Protein 6HG7 (pdb70)

Solvent-accessible surface area: 7026 Å² total

Foldseek 3Di:
DDDDDDDDDDDDDDDDDDDDDDDDDDDD/DDDDDDDDDDDDDDDDDDDDDDDDDDDD/DDDDDDDDDDDDDDDDDDDDDDDDDDDD

B-factor: mean 16.68, std 7.78, range [6.63, 56.56]

Structure (mmCIF, N/CA/C/O backbone):
data_6HG7
#
_entry.id   6HG7
#
_cell.length_a   31.970
_cell.length_b   23.640
_cell.length_c   107.939
_cell.angle_alpha   90.000
_cell.angle_beta   92.702
_cell.angle_gamma   90.000
#
_symmetry.space_group_name_H-M   'I 1 2 1'
#
loop_
_entity.id
_entity.type
_entity.pdbx_description
1 polymer 'Collagen alpha-1(II) chain'
2 non-polymer 'SULFATE ION'
3 water water
#
loop_
_atom_site.group_PDB
_atom_site.id
_atom_site.type_symbol
_atom_site.label_atom_id
_atom_site.label_alt_id
_atom_site.label_comp_id
_atom_site.label_asym_id
_atom_site.label_entity_id
_atom_site.label_seq_id
_atom_site.pdbx_PDB_ins_code
_atom_site.Cartn_x
_atom_site.Cartn_y
_atom_site.Cartn_z
_atom_site.occupancy
_atom_site.B_iso_or_equiv
_atom_site.auth_seq_id
_atom_site.auth_comp_id
_atom_site.auth_asym_id
_atom_site.auth_atom_id
_atom_site.pdbx_PDB_model_num
ATOM 7 N N . PRO A 1 2 ? 29.47575 -0.17740 -38.29283 1.000 19.79211 1 PRO A N 1
ATOM 8 C CA . PRO A 1 2 ? 29.19849 -0.91893 -37.06687 1.000 19.29554 1 PRO A CA 1
ATOM 9 C C . PRO A 1 2 ? 27.92092 -0.44530 -36.41016 1.000 15.79199 1 PRO A C 1
ATOM 10 O O . PRO A 1 2 ? 27.47851 0.68894 -36.59738 1.000 15.82214 1 PRO A O 1
ATOM 35 N N . GLY A 1 4 ? 25.46182 1.05625 -33.62074 1.000 12.09621 3 GLY A N 1
ATOM 36 C CA . GLY A 1 4 ? 25.72260 2.13714 -32.72275 1.000 11.31124 3 GLY A CA 1
ATOM 37 C C . GLY A 1 4 ? 26.02500 1.64798 -31.32350 1.000 10.87569 3 GLY A C 1
ATOM 38 O O . GLY A 1 4 ? 25.79280 0.48556 -30.97091 1.000 11.76633 3 GLY A O 1
ATOM 42 N N . PRO A 1 5 ? 26.51998 2.55039 -30.48726 1.000 12.34914 4 PRO A N 1
ATOM 43 C CA . PRO A 1 5 ? 26.73953 2.25199 -29.07741 1.000 13.99427 4 PRO A CA 1
ATOM 44 C C . PRO A 1 5 ? 25.42252 2.01321 -28.34871 1.000 11.73082 4 PRO A C 1
ATOM 45 O O . PRO A 1 5 ? 24.36542 2.45745 -28.77831 1.000 11.34078 4 PRO A O 1
ATOM 71 N N . GLY A 1 7 ? 22.40298 2.54454 -25.83034 1.000 12.65908 6 GLY A N 1
ATOM 72 C CA . GLY A 1 7 ? 21.73367 3.73539 -25.36249 1.000 14.23988 6 GLY A CA 1
ATOM 73 C C . GLY A 1 7 ? 22.01501 4.01350 -23.898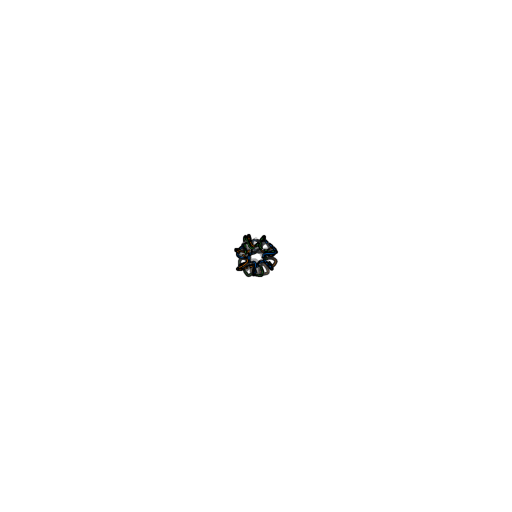96 1.000 16.00657 6 GLY A C 1
ATOM 74 O O . GLY A 1 7 ? 22.70191 3.27033 -23.21940 1.000 17.01257 6 GLY A O 1
ATOM 78 N N . PRO A 1 8 ? 21.49456 5.12820 -23.40264 1.000 18.09563 7 PRO A N 1
ATOM 79 C CA . PRO A 1 8 ? 21.66544 5.44191 -21.98343 1.000 19.57282 7 PRO A CA 1
ATOM 80 C C . PRO A 1 8 ? 20.78652 4.57797 -21.10757 1.000 15.19454 7 PRO A C 1
ATOM 81 O O . PRO A 1 8 ? 19.87252 3.90179 -21.58034 1.000 12.56234 7 PRO A O 1
ATOM 107 N N . GLY A 1 10 ? 17.80880 3.40475 -18.72762 1.000 10.49598 9 GLY A N 1
ATOM 108 C CA . GLY A 1 10 ? 16.41466 3.76481 -18.66064 1.000 9.38907 9 GLY A CA 1
ATOM 109 C C . GLY A 1 10 ? 16.11771 4.71027 -17.51919 1.000 10.00902 9 GLY A C 1
ATOM 110 O O . GLY A 1 10 ? 16.94932 4.97468 -16.63854 1.000 11.82716 9 GLY A O 1
ATOM 114 N N . PRO A 1 11 ? 14.88832 5.22286 -17.51941 1.000 11.23575 10 PRO A N 1
ATOM 115 C CA . PRO A 1 11 ? 14.47343 6.09212 -16.43361 1.000 13.57415 10 PRO A CA 1
ATOM 116 C C . PRO A 1 11 ? 14.34982 5.30423 -15.13145 1.000 11.53973 10 PRO A C 1
ATOM 117 O O . PRO A 1 11 ? 14.17448 4.08444 -15.10450 1.000 11.10548 10 PRO A O 1
ATOM 143 N N . GLY A 1 13 ? 13.00019 3.58044 -11.77715 1.000 12.14695 12 GLY A N 1
ATOM 144 C CA . GLY A 1 13 ? 11.76148 3.01108 -11.29959 1.000 11.25906 12 GLY A CA 1
ATOM 145 C C . GLY A 1 13 ? 11.03152 3.99561 -10.41226 1.000 10.49093 12 GLY A C 1
ATOM 146 O O . GLY A 1 13 ? 11.62847 4.90506 -9.84253 1.000 12.18353 12 GLY A O 1
ATOM 150 N N . LEU A 1 14 ? 9.73236 3.79323 -10.25285 1.000 8.93699 13 LEU A N 1
ATOM 151 C CA . LEU A 1 14 ? 8.95335 4.65560 -9.39414 1.000 9.28787 13 LEU A CA 1
ATOM 152 C C . LEU A 1 14 ? 9.23470 4.34984 -7.93014 1.000 9.00658 13 LEU A C 1
ATOM 153 O O . LEU A 1 14 ? 9.61947 3.24706 -7.54408 1.000 9.53605 13 LEU A O 1
ATOM 169 N N . LYS A 1 15 ? 8.96456 5.34637 -7.09989 1.000 10.39548 14 LYS A N 1
ATOM 170 C CA . LYS A 1 15 ? 9.03917 5.18647 -5.65803 1.000 11.41255 14 LYS A CA 1
ATOM 171 C C . LYS A 1 15 ? 8.12567 4.05260 -5.21556 1.000 9.37345 14 LYS A C 1
ATOM 172 O O . LYS A 1 15 ? 7.05252 3.83911 -5.76392 1.000 10.49486 14 LYS A O 1
ATOM 191 N N . GLY A 1 16 ? 8.54755 3.34720 -4.16955 1.000 8.96489 15 GLY A N 1
ATOM 192 C CA . GLY A 1 16 ? 7.74896 2.28140 -3.62151 1.000 8.94051 15 GLY A CA 1
ATOM 193 C C . GLY A 1 16 ? 6.45294 2.78052 -3.01816 1.000 8.60575 15 GLY A C 1
ATOM 194 O O . GLY A 1 16 ? 6.25381 3.95855 -2.72634 1.000 9.66872 15 GLY A O 1
ATOM 198 N N . HIS A 1 17 ? 5.56286 1.82911 -2.80447 1.000 9.04053 16 HIS A N 1
ATOM 199 C CA A HIS A 1 17 ? 4.30248 2.04486 -2.09961 0.630 10.12566 16 HIS A CA 1
ATOM 200 C CA B HIS A 1 17 ? 4.33046 2.14875 -2.12252 0.370 8.44886 16 HIS A CA 1
ATOM 201 C C . HIS A 1 17 ? 4.59121 2.51915 -0.66700 1.000 9.02075 16 HIS A C 1
ATOM 202 O O . HIS A 1 17 ? 5.52933 2.05143 -0.02908 1.000 9.04377 16 HIS A O 1
ATOM 228 N N . ARG A 1 18 ? 3.74459 3.40333 -0.12910 1.000 8.76490 17 ARG A N 1
ATOM 229 C CA . ARG A 1 18 ? 3.82148 3.70576 1.29592 1.000 8.80904 17 ARG A CA 1
ATOM 230 C C . ARG A 1 18 ? 3.65766 2.41565 2.08516 1.000 8.33989 17 ARG A C 1
ATOM 231 O O . ARG A 1 18 ? 2.89319 1.53013 1.71112 1.000 8.90232 17 ARG A O 1
ATOM 252 N N . GLY A 1 19 ? 4.34097 2.34977 3.22689 1.000 8.12719 18 GLY A N 1
ATOM 253 C CA . GLY A 1 19 ? 4.19533 1.21585 4.10887 1.000 8.28758 18 GLY A CA 1
ATOM 254 C C . GLY A 1 19 ? 2.77256 1.04225 4.61840 1.000 8.26551 18 GLY A C 1
ATOM 255 O O . GLY A 1 19 ? 1.94546 1.94993 4.59260 1.000 8.31438 18 GLY A O 1
ATOM 259 N N . PHE A 1 20 ? 2.49696 -0.15820 5.12517 1.000 8.66065 19 PHE A N 1
ATOM 260 C CA . PHE A 1 20 ? 1.22407 -0.42125 5.77567 1.000 8.83111 19 PHE A CA 1
ATOM 261 C C . PHE A 1 20 ? 1.06883 0.47355 6.99767 1.000 8.55368 19 PHE A C 1
ATOM 262 O O . PHE A 1 20 ? 2.03374 0.82703 7.67675 1.000 8.94965 19 PHE A O 1
ATOM 279 N N . THR A 1 21 ? -0.18348 0.81448 7.28920 1.000 9.45388 20 THR A N 1
ATOM 280 C CA . THR A 1 21 ? -0.48234 1.54837 8.50550 1.000 9.15193 20 THR A CA 1
ATOM 281 C C . THR A 1 21 ? -0.16235 0.67986 9.72433 1.000 8.50220 20 THR A C 1
ATOM 282 O O . THR A 1 21 ? -0.30583 -0.53674 9.70304 1.000 9.76399 20 THR A O 1
ATOM 293 N N . GLY A 1 22 ? 0.31493 1.31428 10.78750 1.000 8.52175 21 GLY A N 1
ATOM 294 C CA . GLY A 1 22 ? 0.67674 0.59022 11.98335 1.000 8.46916 21 GLY A CA 1
ATOM 295 C C . GLY A 1 22 ? -0.51448 -0.03983 12.68887 1.000 8.01535 21 GLY A C 1
ATOM 296 O O . GLY A 1 22 ? -1.67615 0.26141 12.42210 1.000 8.47161 21 GLY A O 1
ATOM 300 N N . LEU A 1 23 ? -0.18514 -0.95084 13.59786 1.000 7.83757 22 LEU A N 1
ATOM 301 C CA . LEU A 1 23 ? -1.18798 -1.58902 14.43648 1.000 7.84370 22 LEU A CA 1
ATOM 302 C C . LEU A 1 23 ? -1.98531 -0.56078 15.22813 1.000 7.64631 22 LEU A C 1
ATOM 303 O O . LEU A 1 23 ? -1.46644 0.46353 15.67479 1.000 8.07429 22 LEU A O 1
ATOM 319 N N . GLN A 1 24 ? -3.25994 -0.86948 15.46501 1.000 7.71566 23 GLN A N 1
ATOM 320 C CA . GLN A 1 24 ? -4.01274 -0.16052 16.48839 1.000 8.32555 23 GLN A CA 1
ATOM 321 C C . GLN A 1 24 ? -3.31438 -0.35664 17.82726 1.000 7.96846 23 GLN A C 1
ATOM 322 O O . GLN A 1 24 ? -2.76747 -1.43040 18.11558 1.000 8.63887 23 GLN A O 1
ATOM 336 N N . GLY A 1 25 ? -3.35507 0.68115 18.65701 1.000 7.82474 24 GLY A N 1
ATOM 337 C CA . GLY A 1 25 ? -2.73347 0.62140 19.94804 1.000 8.14501 24 GLY A CA 1
ATOM 338 C C . GLY A 1 25 ? -3.46512 -0.27942 20.92431 1.000 7.86368 24 GLY A C 1
ATOM 339 O O . GLY A 1 25 ? -4.58344 -0.73439 20.68116 1.000 7.67944 24 GLY A O 1
ATOM 343 N N . PRO A 1 26 ? -2.83551 -0.51815 22.07222 1.000 8.34332 25 PRO A N 1
ATOM 344 C CA . PRO A 1 26 ? -3.44652 -1.36218 23.09737 1.000 8.37505 25 PRO A CA 1
ATOM 345 C C . PRO A 1 26 ? -4.62108 -0.68514 23.78239 1.000 7.57161 25 PRO A C 1
ATOM 346 O O . PRO A 1 26 ? -4.73050 0.54572 23.78788 1.000 8.22437 25 PRO A O 1
ATOM 372 N N . GLY A 1 28 ? -6.59296 0.97850 26.77931 1.000 7.42344 27 GLY A N 1
ATOM 373 C CA . GLY A 1 28 ? -6.13278 1.83017 27.84807 1.000 7.80212 27 GLY A CA 1
ATOM 374 C C . GLY A 1 28 ? -6.05486 1.13831 29.19542 1.000 8.15468 27 GLY A C 1
ATOM 375 O O . GLY A 1 28 ? -6.42711 -0.02182 29.35273 1.000 9.00848 27 GLY A O 1
ATOM 379 N N . PRO A 1 29 ? -5.56396 1.86698 30.18661 1.000 8.65135 28 PRO A N 1
ATOM 380 C CA . PRO A 1 29 ? -5.45008 1.30059 31.52731 1.000 9.90105 28 PRO A CA 1
ATOM 381 C C . PRO A 1 29 ? -6.82025 1.21624 32.20695 1.000 9.12694 28 PRO A C 1
ATOM 382 O O . PRO A 1 29 ? -7.77299 1.89011 31.82308 1.000 9.18538 28 PRO A O 1
ATOM 408 N N . GLY A 1 31 ? -9.76950 2.01281 34.68108 1.000 9.03997 30 GLY A N 1
ATOM 409 C CA . GLY A 1 31 ? -10.22054 3.27997 35.19578 1.000 9.02234 30 GLY A CA 1
ATOM 410 C C . GLY A 1 31 ? -9.96764 3.46024 36.67743 1.000 8.92543 30 GLY A C 1
ATOM 411 O O . GLY A 1 31 ? -9.46787 2.57612 37.37199 1.000 9.07412 30 GLY A O 1
ATOM 415 N N . PRO A 1 32 ? -10.32147 4.64306 37.17985 1.000 9.57867 31 PRO A N 1
ATOM 416 C CA . PRO A 1 32 ? -10.15632 4.93182 38.60393 1.000 10.39674 31 PRO A CA 1
ATOM 417 C C . PRO A 1 32 ? -11.01573 4.01996 39.47584 1.000 9.39986 31 PRO A C 1
ATOM 418 O O . PRO A 1 32 ? -12.02608 3.51908 39.02160 1.000 8.96871 31 PRO A O 1
ATOM 444 N N . GLY A 1 34 ? -13.97363 3.03504 41.98699 1.000 10.11604 33 GLY A N 1
ATOM 445 C CA . GLY A 1 34 ? -15.29629 3.57874 42.15664 1.000 9.30150 33 GLY A CA 1
ATOM 446 C C . GLY A 1 34 ? -15.45979 4.39723 43.41332 1.000 9.26653 33 GLY A C 1
ATOM 447 O O . GLY A 1 34 ? -14.58463 4.43733 44.26460 1.000 10.19256 33 GLY A O 1
ATOM 451 N N . PRO A 1 35 ? -16.60168 5.05676 43.52357 1.000 10.26262 34 PRO A N 1
ATOM 452 C CA . PRO A 1 35 ? -16.87038 5.84362 44.71585 1.000 10.59664 34 PRO A CA 1
ATOM 453 C C . PRO A 1 35 ? -17.15588 4.92152 45.88565 1.000 9.67721 34 PRO A C 1
ATOM 454 O O . PRO A 1 35 ? -17.38136 3.72357 45.72516 1.000 11.03053 34 PRO A O 1
ATOM 480 N N . GLY A 1 37 ? -19.70497 4.57782 47.71341 1.000 14.71671 36 GLY A N 1
ATOM 481 C CA . GLY A 1 37 ? -21.09789 4.18287 47.76159 1.000 17.78312 36 GLY A CA 1
ATOM 482 C C . GLY A 1 37 ? -21.89483 5.04527 46.80228 1.000 15.57972 36 GLY A C 1
ATOM 483 O O . GLY A 1 37 ? -21.34824 5.79660 45.98992 1.000 16.89685 36 GLY A O 1
ATOM 494 N N . PRO B 1 2 ? 26.87298 1.72745 -46.06590 1.000 29.13409 1 PRO B N 1
ATOM 495 C CA . PRO B 1 2 ? 26.10497 2.70694 -45.29507 1.000 25.87956 1 PRO B CA 1
ATOM 496 C C . PRO B 1 2 ? 26.42027 2.66985 -43.81114 1.000 22.13921 1 PRO B C 1
ATOM 497 O O . PRO B 1 2 ? 27.09831 1.77346 -43.31472 1.000 24.41808 1 PRO B O 1
ATOM 523 N N . GLY B 1 4 ? 25.83141 2.07073 -39.82733 1.000 18.09767 3 GLY B N 1
ATOM 524 C CA . GLY B 1 4 ? 25.28326 0.93137 -39.12254 1.000 17.01075 3 GLY B CA 1
ATOM 525 C C . GLY B 1 4 ? 23.89576 1.16970 -38.53340 1.000 14.19438 3 GLY B C 1
ATOM 526 O O . GLY B 1 4 ? 23.37254 2.27973 -38.56351 1.000 13.42890 3 GLY B O 1
ATOM 530 N N . PRO B 1 5 ? 23.27002 0.10450 -38.02024 1.000 14.96839 4 PRO B N 1
ATOM 531 C CA . PRO B 1 5 ? 21.96165 0.19956 -37.37363 1.000 13.93433 4 PRO B CA 1
ATOM 532 C C . PRO B 1 5 ? 22.05238 0.92073 -36.04141 1.000 11.49262 4 PRO B C 1
ATOM 533 O O . PRO B 1 5 ? 23.14219 1.07265 -35.47196 1.000 11.20356 4 PRO B O 1
ATOM 559 N N . GLY B 1 7 ? 22.14143 1.50244 -32.14915 1.000 10.63756 6 GLY B N 1
ATOM 560 C CA . GLY B 1 7 ? 22.65583 0.67553 -31.09047 1.000 11.18001 6 GLY B CA 1
ATOM 561 C C . GLY B 1 7 ? 21.57789 -0.00996 -30.26223 1.000 10.96314 6 GLY B C 1
ATOM 562 O O . GLY B 1 7 ? 20.37115 0.28170 -30.37678 1.000 10.94803 6 GLY B O 1
ATOM 566 N N . PRO B 1 8 ? 22.01064 -0.93083 -29.40755 1.000 12.17069 7 PRO B N 1
ATOM 567 C CA . PRO B 1 8 ? 21.08751 -1.62920 -28.51523 1.000 12.47204 7 PRO B CA 1
ATOM 568 C C . PRO B 1 8 ? 20.55242 -0.71585 -27.43562 1.000 11.17577 7 PRO B C 1
ATOM 569 O O . PRO B 1 8 ? 21.09146 0.33653 -27.15087 1.000 11.05250 7 PRO B O 1
ATOM 595 N N . GLY B 1 10 ? 20.02951 0.78421 -23.81108 1.000 11.46634 9 GLY B N 1
ATOM 596 C CA . GL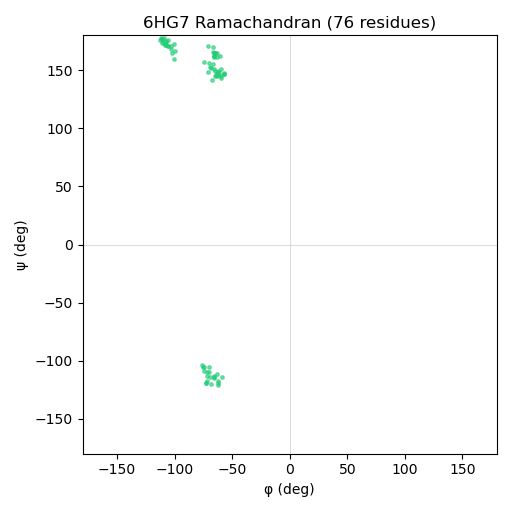Y B 1 10 ? 20.87144 0.96001 -22.64676 1.000 12.72754 9 GLY B CA 1
ATOM 597 C C . GLY B 1 10 ? 20.49424 0.04307 -21.51016 1.000 11.86590 9 GLY B C 1
ATOM 598 O O . GLY B 1 10 ? 19.55448 -0.73209 -21.62477 1.000 12.10835 9 GLY B O 1
ATOM 602 N N . PRO B 1 11 ? 21.25581 0.10929 -20.41724 1.000 13.00197 10 PRO B N 1
ATOM 603 C CA . PRO B 1 11 ? 20.91339 -0.64862 -19.21186 1.000 14.90362 10 PRO B CA 1
ATOM 604 C C . PRO B 1 11 ? 19.53063 -0.29502 -18.65846 1.000 12.55681 10 PRO B C 1
ATOM 605 O O . PRO B 1 11 ? 19.03901 0.80514 -18.90714 1.000 11.91471 10 PRO B O 1
ATOM 631 N N . GLY B 1 13 ? 16.90423 1.15481 -16.04274 1.000 11.01997 12 GLY B N 1
ATOM 632 C CA . GLY B 1 13 ? 17.00723 2.19699 -15.04865 1.000 11.84018 12 GLY B CA 1
ATOM 633 C C . GLY B 1 13 ? 17.24444 1.65142 -13.65068 1.000 12.73363 12 GLY B C 1
ATOM 634 O O . GLY B 1 13 ? 17.06872 0.46111 -13.37821 1.000 13.45973 12 GLY B O 1
ATOM 638 N N . LEU B 1 14 ? 17.61647 2.55388 -12.75247 1.000 14.77096 13 LEU B N 1
ATOM 639 C CA . LEU B 1 14 ? 17.79864 2.19397 -11.35728 1.000 17.23519 13 LEU B CA 1
ATOM 640 C C . LEU B 1 14 ? 16.46385 1.90284 -10.69321 1.000 14.41023 13 LEU B C 1
ATOM 641 O O . LEU B 1 14 ? 15.43307 2.46959 -11.04502 1.000 14.34151 13 LEU B O 1
ATOM 657 N N . LYS B 1 15 ? 16.49435 0.99437 -9.72730 1.000 15.22801 14 LYS B N 1
ATOM 658 C CA . LYS B 1 15 ? 15.31267 0.71497 -8.92721 1.000 14.32800 14 LYS B CA 1
ATOM 659 C C . LYS B 1 15 ? 14.88160 1.96800 -8.17362 1.000 13.78677 14 LYS B C 1
ATOM 660 O O . LYS B 1 15 ? 15.6980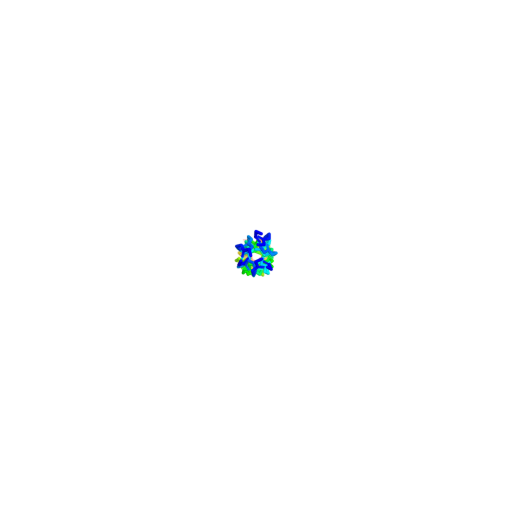5 2.77357 -7.73469 1.000 15.13229 14 LYS B O 1
ATOM 679 N N . GLY B 1 16 ? 13.57352 2.11991 -8.00763 1.000 11.97089 15 GLY B N 1
ATOM 680 C CA . GLY B 1 16 ? 13.05538 3.25755 -7.27278 1.000 12.52059 15 GLY B CA 1
ATOM 681 C C . GLY B 1 16 ? 13.43825 3.22784 -5.80737 1.000 12.61593 15 GLY B C 1
ATOM 682 O O . GLY B 1 16 ? 13.84760 2.21383 -5.25971 1.000 13.76711 15 GLY B O 1
ATOM 686 N N . HIS B 1 17 ? 13.32107 4.39050 -5.17188 1.000 13.33988 16 HIS B N 1
ATOM 687 C CA . HIS B 1 17 ? 13.53365 4.49463 -3.74181 1.000 14.02237 16 HIS B CA 1
ATOM 688 C C . HIS B 1 17 ? 12.41254 3.81851 -2.98087 1.000 12.44002 16 HIS B C 1
ATOM 689 O O . HIS B 1 17 ? 11.31095 3.63407 -3.47053 1.000 11.58840 16 HIS B O 1
ATOM 703 N N . ARG B 1 18 ? 12.72928 3.43208 -1.75862 1.000 13.47196 17 ARG B N 1
ATOM 704 C CA . ARG B 1 18 ? 11.74256 2.82002 -0.89226 1.000 13.80733 17 ARG B CA 1
ATOM 705 C C . ARG B 1 18 ? 10.59183 3.78837 -0.63685 1.000 11.67980 17 ARG B C 1
ATOM 706 O O . ARG B 1 18 ? 10.75798 5.00654 -0.59651 1.000 13.05130 17 ARG B O 1
ATOM 727 N N . GLY B 1 19 ? 9.40565 3.23787 -0.45258 1.000 10.60461 18 GLY B N 1
ATOM 728 C CA . GLY B 1 19 ? 8.25658 4.06122 -0.13940 1.000 10.24435 18 GLY B CA 1
ATOM 729 C C . GLY B 1 19 ? 8.37238 4.75535 1.20310 1.000 11.13303 18 GLY B C 1
ATOM 730 O O . GLY B 1 19 ? 9.17959 4.40994 2.06364 1.000 12.38621 18 GLY B O 1
ATOM 734 N N . PHE B 1 20 ? 7.51511 5.75157 1.38059 1.000 10.55621 19 PHE B N 1
ATOM 735 C CA . PHE B 1 20 ? 7.37907 6.38845 2.67810 1.000 11.75039 19 PHE B CA 1
ATOM 736 C C . PHE B 1 20 ? 6.95848 5.37212 3.72376 1.000 10.77597 19 PHE B C 1
ATOM 737 O O . PHE B 1 20 ? 6.28750 4.39636 3.43619 1.000 9.56324 19 PHE B O 1
ATOM 754 N N . THR B 1 21 ? 7.36601 5.62330 4.95449 1.000 12.48939 20 THR B N 1
ATOM 755 C CA . THR B 1 21 ? 6.92101 4.80481 6.07227 1.000 12.03862 20 THR B CA 1
ATOM 756 C C . THR B 1 21 ? 5.40939 4.93986 6.23592 1.000 10.14014 20 THR B C 1
ATOM 757 O O . THR B 1 21 ? 4.82040 5.98921 5.98294 1.000 10.98001 20 THR B O 1
ATOM 768 N N . GLY B 1 22 ? 4.77791 3.87098 6.67773 1.000 9.25686 21 GLY B N 1
ATOM 769 C CA . GLY B 1 22 ? 3.34365 3.90298 6.87381 1.000 8.63117 21 GLY B CA 1
ATOM 770 C C . GLY B 1 22 ? 2.89428 4.89441 7.92892 1.000 9.05628 21 GLY B C 1
ATOM 771 O O . GLY B 1 22 ? 3.65589 5.34322 8.78687 1.000 10.15480 21 GLY B O 1
ATOM 775 N N . LEU B 1 23 ? 1.60767 5.21811 7.85980 1.000 8.85483 22 LEU B N 1
ATOM 776 C CA . LEU B 1 23 ? 0.98261 6.05547 8.88141 1.000 9.34098 22 LEU B CA 1
ATOM 777 C C . LEU B 1 23 ? 0.93350 5.32202 10.21180 1.000 8.45803 22 LEU B C 1
ATOM 778 O O . LEU B 1 23 ? 0.91302 4.10322 10.27978 1.000 9.35435 22 LEU B O 1
ATOM 794 N N . GLN B 1 24 ? 0.87363 6.09052 11.28465 1.000 10.57734 23 GLN B N 1
ATOM 795 C CA . GLN B 1 24 ? 0.69767 5.49340 12.59805 1.000 10.42512 23 GLN B CA 1
ATOM 796 C C . GLN B 1 24 ? -0.68173 4.85317 12.72981 1.000 9.84039 23 GLN B C 1
ATOM 797 O O . GLN B 1 24 ? -1.67800 5.37290 12.24917 1.000 10.54750 23 GLN B O 1
ATOM 811 N N . GLY B 1 25 ? -0.74482 3.71478 13.40113 1.000 9.48108 24 GLY B N 1
ATOM 812 C CA . GLY B 1 25 ? -2.03027 3.11334 13.67467 1.000 8.89088 24 GLY B CA 1
ATOM 813 C C . GLY B 1 25 ? -2.90405 3.94109 14.60126 1.000 8.78769 24 GLY B C 1
ATOM 814 O O . GLY B 1 25 ? -2.44903 4.88837 15.24685 1.000 9.14492 24 GLY B O 1
ATOM 818 N N . PRO B 1 26 ? -4.19843 3.60465 14.64840 1.000 9.08105 25 PRO B N 1
ATOM 819 C CA . PRO B 1 26 ? -5.12536 4.37177 15.46179 1.000 9.08974 25 PRO B CA 1
ATOM 820 C C . PRO B 1 26 ? -4.88806 4.11001 16.97333 1.000 8.35525 25 PRO B C 1
ATOM 821 O O . PRO B 1 26 ? -4.35546 3.07350 17.36763 1.000 8.49377 25 PRO B O 1
ATOM 847 N N . GLY B 1 28 ? -5.75887 2.88233 20.68055 1.000 7.61110 27 GLY B N 1
ATOM 848 C CA . GLY B 1 28 ? -6.50874 1.73884 21.15374 1.000 7.66811 27 GLY B CA 1
ATOM 849 C C . GLY B 1 28 ? -7.82419 2.07841 21.80867 1.000 7.08891 27 GLY B C 1
ATOM 850 O O . GLY B 1 28 ? -8.15958 3.24370 22.04740 1.000 7.67628 27 GLY B O 1
ATOM 854 N N . PRO B 1 29 ? -8.57117 1.03189 22.12073 1.000 7.37890 28 PRO B N 1
ATOM 855 C CA . PRO B 1 29 ? -9.84507 1.19865 22.81193 1.000 8.21763 28 PRO B CA 1
ATOM 856 C C . PRO B 1 29 ? -9.67761 1.75179 24.23164 1.000 6.86981 28 PRO B C 1
ATOM 857 O O . PRO B 1 29 ? -8.60889 1.66234 24.81893 1.000 6.98268 28 PRO B O 1
ATOM 883 N N . GLY B 1 31 ? -9.78530 1.70288 28.23087 1.000 7.95395 30 GLY B N 1
AT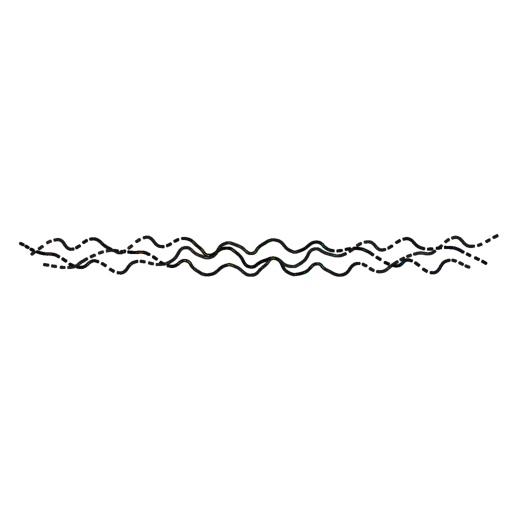OM 884 C CA . GLY B 1 31 ? -9.43013 0.66984 29.18089 1.000 8.25464 30 GLY B CA 1
ATOM 885 C C . GLY B 1 31 ? -10.63210 0.06244 29.85192 1.000 9.14540 30 GLY B C 1
ATOM 886 O O . GLY B 1 31 ? -11.74565 0.53099 29.69759 1.000 9.97867 30 GLY B O 1
ATOM 890 N N . PRO B 1 32 ? -10.40170 -1.00524 30.62187 1.000 11.03703 31 PRO B N 1
ATOM 891 C CA . PRO B 1 32 ? -11.45554 -1.61642 31.41133 1.000 12.41164 31 PRO B CA 1
ATOM 892 C C . PRO B 1 32 ? -11.96374 -0.68487 32.51336 1.000 10.58274 31 PRO B C 1
ATOM 893 O O . PRO B 1 32 ? -11.25277 0.21250 32.93976 1.000 9.37003 31 PRO B O 1
ATOM 919 N N . GLY B 1 34 ? -12.64384 0.56109 36.27318 1.000 8.87251 33 GLY B N 1
ATOM 920 C CA . GLY B 1 34 ? -11.81185 0.43067 37.44240 1.000 9.06386 33 GLY B CA 1
ATOM 921 C C . GLY B 1 34 ? -12.37556 -0.52510 38.48098 1.000 8.93133 33 GLY B C 1
ATOM 922 O O . GLY B 1 34 ? -13.47553 -1.06077 38.34379 1.000 9.14623 33 GLY B O 1
ATOM 926 N N . PRO B 1 35 ? -11.60357 -0.73082 39.55255 1.000 10.12664 34 PRO B N 1
ATOM 927 C CA . PRO B 1 35 ? -12.07176 -1.60607 40.62663 1.000 10.33575 34 PRO B CA 1
ATOM 928 C C . PRO B 1 35 ? -13.23873 -0.99102 41.38599 1.000 9.19693 34 PRO B C 1
ATOM 929 O O . PRO B 1 35 ? -13.44942 0.22225 41.37623 1.000 9.00647 34 PRO B O 1
ATOM 955 N N . GLY B 1 37 ? -15.32105 0.62135 44.38573 1.000 10.16565 36 GLY B N 1
ATOM 956 C CA . GLY B 1 37 ? -14.96825 1.45170 45.51207 1.000 10.80003 36 GLY B CA 1
ATOM 957 C C . GLY B 1 37 ? -15.01486 0.70526 46.82870 1.000 12.49995 36 GLY B C 1
ATOM 958 O O . GLY B 1 37 ? -15.36467 -0.46694 46.89893 1.000 13.76421 36 GLY B O 1
ATOM 969 N N . PRO C 1 2 ? 30.28471 4.85151 -41.09562 1.000 31.51182 1 PRO C N 1
ATOM 970 C CA . PRO C 1 2 ? 30.39588 5.14722 -39.66327 1.000 28.64162 1 PRO C CA 1
ATOM 971 C C . PRO C 1 2 ? 29.48434 4.27521 -38.80061 1.000 25.46699 1 PRO C C 1
ATOM 972 O O . PRO C 1 2 ? 28.55931 3.62325 -39.29381 1.000 26.01530 1 PRO C O 1
ATOM 998 N N . GLY C 1 4 ? 26.43599 3.18665 -36.37944 1.000 14.42655 3 GLY C N 1
ATOM 999 C CA . GLY C 1 4 ? 25.07085 3.63890 -36.26840 1.000 13.30181 3 GLY C CA 1
ATOM 1000 C C . GLY C 1 4 ? 24.91380 4.59893 -35.11255 1.000 12.75123 3 GLY C C 1
ATOM 1001 O O . GLY C 1 4 ? 25.82945 4.79536 -34.31494 1.000 12.65857 3 GLY C O 1
ATOM 1005 N N . PRO C 1 5 ? 23.73119 5.19269 -35.00860 1.000 13.16140 4 PRO C N 1
ATOM 1006 C CA . PRO C 1 5 ? 23.48630 6.09414 -33.88520 1.000 14.32426 4 PRO C CA 1
ATOM 1007 C C . PRO C 1 5 ? 23.35038 5.35850 -32.56257 1.00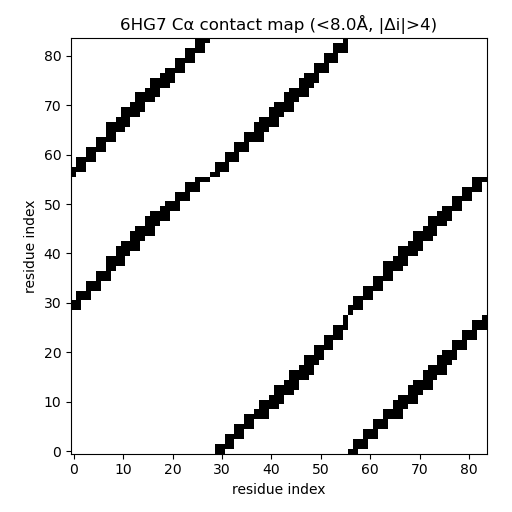0 13.15843 4 PRO C C 1
ATOM 1008 O O . PRO C 1 5 ? 23.07893 4.16623 -32.53516 1.000 11.62581 4 PRO C O 1
ATOM 1034 N N . GLY C 1 7 ? 21.85266 3.79221 -29.26979 1.000 11.80997 6 GLY C N 1
ATOM 1035 C CA . GLY C 1 7 ? 20.58670 3.13952 -29.03510 1.000 10.72047 6 GLY C CA 1
ATOM 1036 C C . GLY C 1 7 ? 19.64101 3.96188 -28.17022 1.000 11.27521 6 GLY C C 1
ATOM 1037 O O . GLY C 1 7 ? 19.99563 5.02383 -27.63205 1.000 12.74481 6 GLY C O 1
ATOM 1041 N N . PRO C 1 8 ? 18.41962 3.46057 -28.01424 1.000 11.17989 7 PRO C N 1
ATOM 1042 C CA . PRO C 1 8 ? 17.43122 4.10733 -27.16497 1.000 11.73242 7 PRO C CA 1
ATOM 1043 C C . PRO C 1 8 ? 17.71541 3.87215 -25.68323 1.000 9.62959 7 PRO C C 1
ATOM 1044 O O . PRO C 1 8 ? 18.48019 2.98600 -25.30837 1.000 9.25436 7 PRO C O 1
ATOM 1070 N N . GLY C 1 10 ? 17.32985 2.37900 -22.06469 1.000 8.76868 9 GLY C N 1
ATOM 1071 C CA . GLY C 1 10 ? 16.94319 1.08567 -21.57924 1.000 8.87702 9 GLY C CA 1
ATOM 1072 C C . GLY C 1 10 ? 15.56193 1.08141 -20.96952 1.000 9.02670 9 GLY C C 1
ATOM 1073 O O . GLY C 1 10 ? 14.91576 2.11447 -20.81918 1.000 8.93730 9 GLY C O 1
ATOM 1077 N N . PRO C 1 11 ? 15.09263 -0.11191 -20.59800 1.000 9.70690 10 PRO C N 1
ATOM 1078 C CA . PRO C 1 11 ? 13.79077 -0.21251 -19.93566 1.000 10.26456 10 PRO C CA 1
ATOM 1079 C C . PRO C 1 11 ? 13.78701 0.52830 -18.60835 1.000 8.95797 10 PRO C C 1
ATOM 1080 O O . PRO C 1 11 ? 14.81790 0.72035 -17.98068 1.000 9.45105 10 PRO C O 1
ATOM 1106 N N . GLY C 1 13 ? 13.46361 1.26970 -14.65236 1.000 9.63548 12 GLY C N 1
ATOM 1107 C CA . GLY C 1 13 ? 13.80995 0.51895 -13.46340 1.000 10.71227 12 GLY C CA 1
ATOM 1108 C C . GLY C 1 13 ? 12.62756 -0.14263 -12.78197 1.000 11.61354 12 GLY C C 1
ATOM 1109 O O . GLY C 1 13 ? 11.46579 0.16907 -13.02547 1.000 11.58006 12 GLY C O 1
ATOM 1113 N N . LEU C 1 14 ? 12.95768 -1.07696 -11.90153 1.000 13.72129 13 LEU C N 1
ATOM 1114 C CA . LEU C 1 14 ? 11.96813 -1.73146 -11.05470 1.000 15.14185 13 LEU C CA 1
ATOM 1115 C C . LEU C 1 14 ? 11.42266 -0.75576 -10.01971 1.000 12.37430 13 LEU C C 1
ATOM 1116 O O . LEU C 1 14 ? 12.09600 0.18262 -9.60819 1.000 11.07136 13 LEU C O 1
ATOM 1132 N N . LYS C 1 15 ? 10.19473 -0.99699 -9.58591 1.000 13.78303 14 LYS C N 1
ATOM 1133 C CA . LYS C 1 15 ? 9.61520 -0.16849 -8.54200 1.000 13.48706 14 LYS C CA 1
ATOM 1134 C C . LYS C 1 15 ? 10.37014 -0.33368 -7.22759 1.000 13.14331 14 LYS C C 1
ATOM 1135 O O . LYS C 1 15 ? 10.91357 -1.39443 -6.91915 1.000 13.88289 14 LYS C O 1
ATOM 1154 N N . GLY C 1 16 ? 10.39332 0.72867 -6.43322 1.000 12.09637 15 GLY C N 1
ATOM 1155 C CA . GLY C 1 16 ? 11.01070 0.64012 -5.12808 1.000 11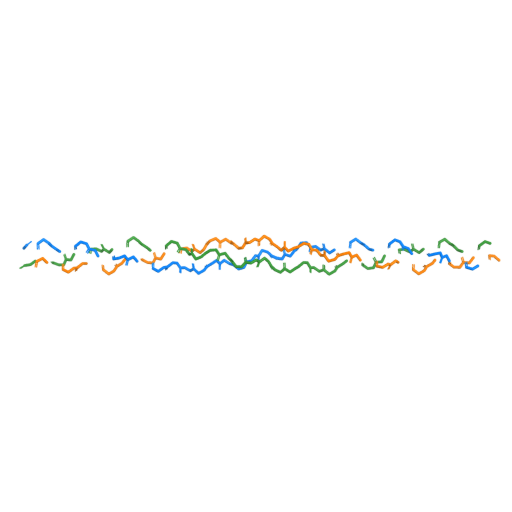.99788 15 GLY C CA 1
ATOM 1156 C C . GLY C 1 16 ? 10.27396 -0.29663 -4.19106 1.000 13.48880 15 GLY C C 1
ATOM 1157 O O . GLY C 1 16 ? 9.10798 -0.64596 -4.38116 1.000 13.04345 15 GLY C O 1
ATOM 1161 N N . HIS C 1 17 ? 10.98467 -0.71825 -3.14952 1.000 15.01174 16 HIS C N 1
ATOM 1162 C CA . HIS C 1 17 ? 10.35878 -1.53617 -2.11850 1.000 15.31710 16 HIS C CA 1
ATOM 1163 C C . HIS C 1 17 ? 9.30367 -0.75326 -1.35906 1.000 12.81072 16 HIS C C 1
ATOM 1164 O O . HIS C 1 17 ? 9.38678 0.45719 -1.21288 1.000 10.68550 16 HIS C O 1
ATOM 1178 N N . ARG C 1 18 ? 8.30616 -1.47310 -0.85465 1.000 13.57928 17 ARG C N 1
ATOM 1179 C CA A ARG C 1 18 ? 7.31261 -0.86549 0.01771 0.506 12.51200 17 ARG C CA 1
ATOM 1180 C CA B ARG C 1 18 ? 7.31964 -0.84885 0.00896 0.494 12.18390 17 ARG C CA 1
ATOM 1181 C C . ARG C 1 18 ? 7.99781 -0.25066 1.23261 1.000 11.89644 17 ARG C C 1
ATOM 1182 O O . ARG C 1 18 ? 8.96856 -0.79620 1.75924 1.000 14.66146 17 ARG C O 1
ATOM 1222 N N . GLY C 1 19 ? 7.46864 0.87649 1.68855 1.000 10.43670 18 GLY C N 1
ATOM 1223 C CA . GLY C 1 19 ? 7.96743 1.47104 2.91082 1.000 10.49387 18 GLY C CA 1
ATOM 1224 C C . GLY C 1 19 ? 7.76151 0.58160 4.12733 1.000 11.60498 18 GLY C C 1
ATOM 1225 O O . GLY C 1 19 ? 6.98673 -0.37482 4.13286 1.000 12.02290 18 GLY C O 1
ATOM 1229 N N . PHE C 1 20 ? 8.46818 0.92276 5.19208 1.000 13.58228 19 PHE C N 1
ATOM 1230 C CA . PHE C 1 20 ? 8.26795 0.18277 6.42394 1.000 14.46402 19 PHE C CA 1
ATOM 1231 C C . PHE C 1 20 ? 6.89199 0.45607 7.00224 1.000 11.43520 19 PHE C C 1
ATOM 1232 O O . PHE C 1 20 ? 6.29940 1.51781 6.79660 1.000 10.56885 19 PHE C O 1
ATOM 1249 N N . THR C 1 21 ? 6.39050 -0.52907 7.73238 1.000 12.24954 20 THR C N 1
ATOM 1250 C CA . THR C 1 21 ? 5.11241 -0.38240 8.41238 1.000 10.34025 20 THR C CA 1
ATOM 1251 C C . THR C 1 21 ? 5.18398 0.73294 9.45143 1.000 9.96696 20 THR C C 1
ATOM 1252 O O . THR C 1 21 ? 6.22116 0.97552 10.07883 1.000 12.23577 20 THR C O 1
ATOM 1263 N N . GLY C 1 22 ? 4.07406 1.44129 9.60106 1.000 9.53873 21 GLY C N 1
ATOM 1264 C CA . GLY C 1 22 ? 3.97936 2.53928 10.53488 1.000 10.02372 21 GLY C CA 1
ATOM 1265 C C . GLY C 1 22 ? 4.06078 2.10778 11.97971 1.000 10.50053 21 GLY C C 1
ATOM 1266 O O . GLY C 1 22 ? 3.99188 0.92705 12.32654 1.000 10.95205 21 GLY C O 1
ATOM 1270 N N . LEU C 1 23 ? 4.19106 3.13007 12.82469 1.000 12.04337 22 LEU C N 1
ATOM 1271 C CA . LEU C 1 23 ? 4.24203 2.95797 14.26466 1.000 14.43038 22 LEU C CA 1
ATOM 1272 C C . LEU C 1 23 ? 2.93481 2.39034 14.79818 1.000 11.90784 22 LEU C C 1
ATOM 1273 O O . LEU C 1 23 ? 1.85797 2.70047 14.30550 1.000 10.71958 22 LEU C O 1
ATOM 1289 N N . GLN C 1 24 ? 3.03967 1.56273 15.83482 1.000 12.27813 23 GLN C N 1
ATOM 1290 C CA . GLN C 1 24 ? 1.84686 1.16023 16.56142 1.000 12.20482 23 GLN C CA 1
ATOM 1291 C C . GLN C 1 24 ? 1.15393 2.39011 17.13921 1.000 11.42111 23 GLN C C 1
ATOM 1292 O O . GLN C 1 24 ? 1.78807 3.35345 17.57122 1.000 12.46398 23 GLN C O 1
ATOM 1306 N N . GLY C 1 25 ? -0.16119 2.35815 17.13833 1.000 10.35868 24 GLY C N 1
ATOM 1307 C CA . GLY C 1 25 ? -0.93776 3.44850 17.66705 1.000 10.52032 24 GLY C CA 1
ATOM 1308 C C . GLY C 1 25 ? -0.76360 3.61744 19.14714 1.000 10.34193 24 GLY C C 1
ATOM 1309 O O . GLY C 1 25 ? -0.30422 2.71679 19.85022 1.000 10.08195 24 GLY C O 1
ATOM 1313 N N . PRO C 1 26 ? -1.14628 4.79394 19.64876 1.000 12.43405 25 PRO C N 1
ATOM 1314 C CA . PRO C 1 26 ? -1.11149 5.08033 21.06136 1.000 14.51715 25 PRO C CA 1
ATOM 1315 C C . PRO C 1 26 ? -2.04027 4.15222 21.87563 1.000 12.40977 25 PRO C C 1
ATOM 1316 O O . PRO C 1 26 ? -3.05009 3.68366 21.39105 1.000 10.88344 25 PRO C O 1
ATOM 1342 N N . GLY C 1 28 ? -5.11118 3.36606 24.31779 1.000 9.30628 27 GLY C N 1
ATOM 1343 C CA . GLY C 1 28 ? -6.36340 4.05746 24.51414 1.000 7.97740 27 GLY C CA 1
ATOM 1344 C C . GLY C 1 28 ? -6.42174 4.79779 25.82038 1.000 7.02828 27 GLY C C 1
ATOM 1345 O O . GLY C 1 28 ? -5.51800 4.71435 26.65794 1.000 7.99950 27 GLY C O 1
ATOM 1349 N N . PRO C 1 29 ? -7.51593 5.52787 26.01246 1.000 7.32591 28 PRO C N 1
ATOM 1350 C CA . PRO C 1 29 ? -7.67533 6.31442 27.21922 1.000 7.77729 28 PRO C CA 1
ATOM 1351 C C . PRO C 1 29 ? -8.04376 5.45125 28.41355 1.000 7.35455 28 PRO C C 1
ATOM 1352 O O . PRO C 1 29 ? -8.44150 4.29238 28.27935 1.000 7.75454 28 PRO C O 1
ATOM 1378 N N . GLY C 1 31 ? -10.05794 3.66518 31.30243 1.000 7.83729 30 GLY C N 1
ATOM 1379 C CA . GLY C 1 31 ? -11.40187 3.15265 31.36270 1.000 7.70475 30 GLY C CA 1
ATOM 1380 C C . GLY C 1 31 ? -12.28770 3.94025 32.30983 1.000 8.41973 30 GLY C C 1
ATOM 1381 O O . GLY C 1 31 ? -11.85554 4.86558 33.01826 1.000 8.45514 30 GLY C O 1
ATOM 1385 N N . PRO C 1 32 ? -13.57226 3.56185 32.34266 1.000 8.64922 31 PRO C N 1
ATOM 1386 C CA . PRO C 1 32 ? -14.52534 4.19340 33.23887 1.000 8.64687 31 PRO C CA 1
ATOM 1387 C C . PRO C 1 32 ? -14.14757 3.99673 34.68808 1.000 8.48276 31 PRO C C 1
ATOM 1388 O O . PRO C 1 32 ? -13.51865 3.00424 35.05798 1.000 9.08335 31 PRO C O 1
ATOM 1414 N N . GLY C 1 34 ? -14.67403 2.67516 38.41556 1.000 8.68424 33 GLY C N 1
ATOM 1415 C CA . GLY C 1 34 ? -15.27050 1.46173 38.88304 1.000 8.53948 33 GLY C CA 1
ATOM 1416 C C . GLY C 1 34 ? -16.64600 1.68430 39.48353 1.000 8.78400 33 GLY C C 1
ATOM 1417 O O . GLY C 1 34 ? -17.10675 2.80719 39.71479 1.000 9.30432 33 GLY C O 1
ATOM 1421 N N . PRO C 1 35 ? -17.31628 0.56461 39.76068 1.000 8.95513 34 PRO C N 1
ATOM 1422 C CA . PRO C 1 35 ? -18.63389 0.61841 40.37833 1.000 9.28880 34 PRO C CA 1
ATOM 1423 C C . PRO C 1 35 ? -18.52699 1.02507 41.85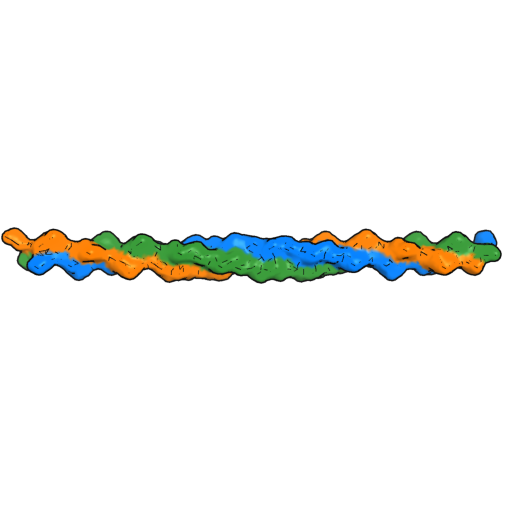390 1.000 9.35841 34 PRO C C 1
ATOM 1424 O O . PRO C 1 35 ? -17.45969 0.98661 42.46727 1.000 9.41741 34 PRO C O 1
ATOM 1450 N N . GLY C 1 37 ? -18.66209 1.19296 45.91310 1.000 12.29858 36 GLY C N 1
ATOM 1451 C CA . GLY C 1 37 ? -18.45436 0.33656 47.06352 1.000 13.44896 36 GLY C CA 1
ATOM 1452 C C . GLY C 1 37 ? -19.66117 0.19630 47.96308 1.000 15.63760 36 GLY C C 1
ATOM 1453 O O . GLY C 1 37 ? -19.57374 -0.46690 49.00524 1.000 19.63947 36 GLY C O 1
#

InterPro domains:
  IPR000885 Fibrillar collagen, C-terminal [PF01410] (1252-1486)
  IPR000885 Fibrillar collagen, C-terminal [PS51461] (1253-1487)
  IPR000885 Fibrillar collagen, C-terminal [SM00038] (1252-1487)
  IPR001007 VWFC domain [PF00093] (34-89)
  IPR001007 VWFC domain [PS01208] (52-89)
  IPR001007 VWFC domain [PS50184] (32-90)
  IPR001007 VWFC domain [SM00214] (34-89)
  IPR008160 Collagen triple helix repeat [PF01391] (117-174)
  IPR008160 Collagen triple helix repeat [PF01391] (201-259)
  IPR008160 Collagen triple helix repeat [PF01391] (801-859)
  IPR008160 Collagen triple helix repeat [PF01391] (906-964)
  IPR008160 Collagen triple helix repeat [PF01391] (1158-1216)
  IPR050149 Collagen superfamily [PTHR24023] (888-1233)

Sequence (84 aa):
PGPGPGPGLKGHHRGFTGLQGPGPGPGPGPGPGPGPGLKGHRGFTGLQGPGPGPGPGPGPGPGPGLKGHRRGFTGLQGPGPGPGPG

Organism: Homo sapiens (NCBI:tx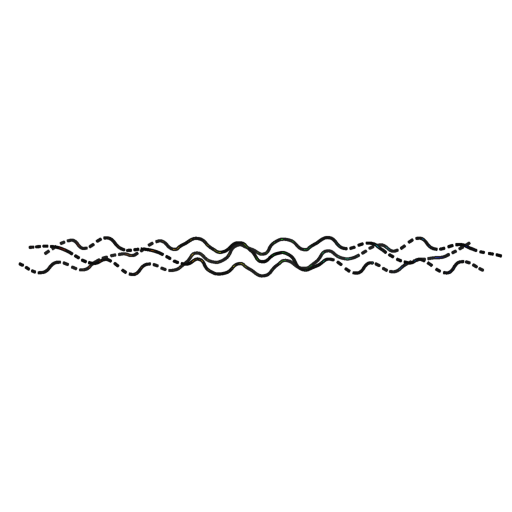id9606)

Secondary structure (DSSP, 8-state):
--------PPPPPPPPPPPP--------/--------PPPPPPPPPPPP--------/--------PPPPPPPPPPPP--------

Radius of gyration: 27.93 Å; Cα contacts (8 Å, |Δi|>4): 283; chains: 3; bounding box: 52×8×93 Å

GO terms:
  GO:0005201 extracellular matrix structural constituent (F, IDA)
  GO:0031012 extracellular matrix (C, IDA)
  GO:0002062 chondrocyte differentiation (P, IMP)
  GO:0043394 proteoglycan binding (F, IDA)
  GO:0048407 platelet-derived growth factor binding (F, IDA)
  GO:0005576 extracellular region (C, TAS)
  GO:0005788 endoplasmic reticulum lumen (C, TAS)
  GO:0005515 protein binding (F, IPI)
  GO:0005585 collagen type II trimer (C, IDA)
  GO:0030020 extracellular matrix structural constituent conferring tensile strength (F, IC)
  GO:0051216 cartilage development (P, TAS)
  GO:0001501 skeletal system development (P, IMP)
  GO:0005576 extracellular region (C, HDA)
  GO:0031012 extracellular matrix (C, HDA)
  GO:0030020 extracellular matrix structural constituent conferring tensile strength (F, HDA)
  GO:0030199 collagen fibril organization (P, IMP)
  GO:0060272 embryonic skeletal joint morphogenesis (P, IMP)
  GO:0007601 visual perception (P, IMP)
  GO:0007605 sensory perception of sound (P, IMP)
  GO:0042803 protein homodimerization activity (F, IPI)